Protein AF-A0A946CCI6-F1 (afdb_monomer_lite)

Radius of gyration: 19.86 Å; chains: 1; bounding box: 32×51×38 Å

Structure (mmCIF, N/CA/C/O backbone):
data_AF-A0A946CCI6-F1
#
_entry.id   AF-A0A946CCI6-F1
#
loop_
_atom_site.group_PDB
_atom_site.id
_atom_site.type_symbol
_atom_site.label_atom_id
_atom_site.label_alt_id
_atom_site.label_comp_id
_atom_site.label_asym_id
_atom_site.label_entity_id
_atom_site.label_seq_id
_atom_site.pdbx_PDB_ins_code
_atom_site.Cartn_x
_atom_site.Cartn_y
_atom_site.Cartn_z
_atom_site.occupancy
_atom_site.B_iso_or_equiv
_atom_site.auth_seq_id
_atom_site.auth_comp_id
_atom_site.auth_asym_id
_atom_site.auth_atom_id
_atom_site.pdbx_PDB_model_num
ATOM 1 N N . MET A 1 1 ? -10.062 13.308 -2.779 1.00 52.94 1 MET A N 1
ATOM 2 C CA . MET A 1 1 ? -9.031 13.117 -1.733 1.00 52.94 1 MET A CA 1
ATOM 3 C C . MET A 1 1 ? -9.449 11.915 -0.893 1.00 52.94 1 MET A C 1
ATOM 5 O O . MET A 1 1 ? -10.580 11.911 -0.428 1.00 52.94 1 MET A O 1
ATOM 9 N N . ARG A 1 2 ? -8.637 10.851 -0.785 1.00 69.31 2 ARG A N 1
ATOM 10 C CA . ARG A 1 2 ? -9.004 9.681 0.038 1.00 69.31 2 ARG A CA 1
ATOM 11 C C . ARG A 1 2 ? -8.829 10.054 1.510 1.00 69.31 2 ARG A C 1
ATOM 13 O O . ARG A 1 2 ? -7.710 10.068 2.008 1.00 69.31 2 ARG A O 1
ATOM 20 N N . GLY A 1 3 ? -9.931 10.432 2.149 1.00 76.44 3 GLY A N 1
ATOM 21 C CA . GLY A 1 3 ? -9.997 10.775 3.565 1.00 76.44 3 GLY A CA 1
ATOM 22 C C . GLY A 1 3 ? -10.417 9.592 4.434 1.00 76.44 3 GLY A C 1
ATOM 23 O O . GLY A 1 3 ? -10.756 8.508 3.943 1.00 76.44 3 GLY A O 1
ATOM 24 N N . VAL A 1 4 ? -10.383 9.821 5.741 1.00 84.56 4 VAL A N 1
ATOM 25 C CA . VAL A 1 4 ? -10.985 8.945 6.742 1.00 84.56 4 VAL A CA 1
ATOM 26 C C . VAL A 1 4 ? -11.963 9.788 7.541 1.00 84.56 4 VAL A C 1
ATOM 28 O O . VAL A 1 4 ? -11.573 10.829 8.062 1.00 84.56 4 VAL A O 1
ATOM 31 N N . ASP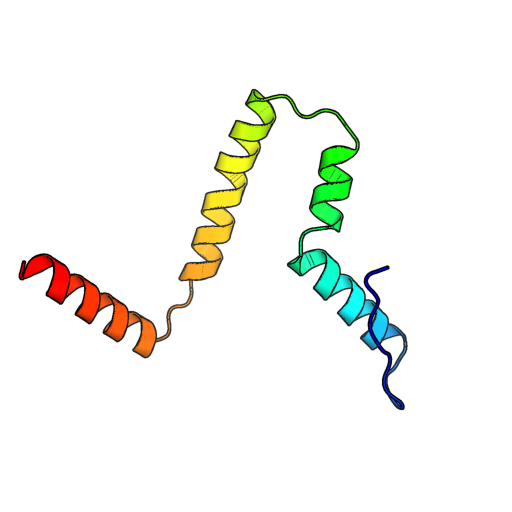 A 1 5 ? -13.206 9.329 7.650 1.00 87.06 5 ASP A N 1
ATOM 32 C CA . ASP A 1 5 ? -14.190 9.960 8.522 1.00 87.06 5 ASP A CA 1
ATOM 33 C C . ASP A 1 5 ? -13.810 9.723 9.988 1.00 87.06 5 ASP A C 1
ATOM 35 O O . ASP A 1 5 ? -13.537 8.588 10.418 1.00 87.06 5 ASP A O 1
ATOM 39 N N . VAL A 1 6 ? -13.749 10.817 10.746 1.00 86.31 6 VAL A N 1
ATOM 40 C CA . VAL A 1 6 ? -13.444 10.813 12.179 1.00 86.31 6 VAL A CA 1
ATOM 41 C C . VAL A 1 6 ? -14.754 10.658 12.939 1.00 86.31 6 VAL A C 1
ATOM 43 O O . VAL A 1 6 ? -15.684 11.437 12.737 1.00 86.31 6 VAL A O 1
ATOM 46 N N . LYS A 1 7 ? -14.847 9.640 13.798 1.00 83.69 7 LYS A N 1
ATOM 47 C CA . LYS A 1 7 ? -16.030 9.438 14.648 1.00 83.69 7 LYS A CA 1
ATOM 48 C C . LYS A 1 7 ? -15.917 10.265 15.931 1.00 83.69 7 LYS A C 1
ATOM 50 O O . LYS A 1 7 ? -14.812 10.518 16.411 1.00 83.69 7 LYS A O 1
ATOM 55 N N . SER A 1 8 ? -17.053 10.649 16.515 1.00 77.50 8 SER A N 1
ATOM 56 C CA . SER A 1 8 ? -17.068 11.311 17.823 1.00 77.50 8 SER A CA 1
ATOM 57 C C . SER A 1 8 ? -16.449 10.395 18.890 1.00 77.50 8 SER A C 1
ATOM 59 O O . SER A 1 8 ? -16.758 9.207 18.966 1.00 77.50 8 SER A O 1
ATOM 61 N N . GLY A 1 9 ? -15.514 10.936 19.677 1.00 82.25 9 GLY A N 1
ATOM 62 C CA . GLY A 1 9 ? -14.754 10.186 20.688 1.00 82.25 9 GLY A CA 1
ATOM 63 C C . GLY A 1 9 ? -13.478 9.501 20.178 1.00 82.25 9 GLY A C 1
ATOM 64 O O . GLY A 1 9 ? -12.765 8.873 20.960 1.00 82.25 9 GLY A O 1
ATOM 65 N N . GLU A 1 10 ? -13.146 9.622 18.892 1.0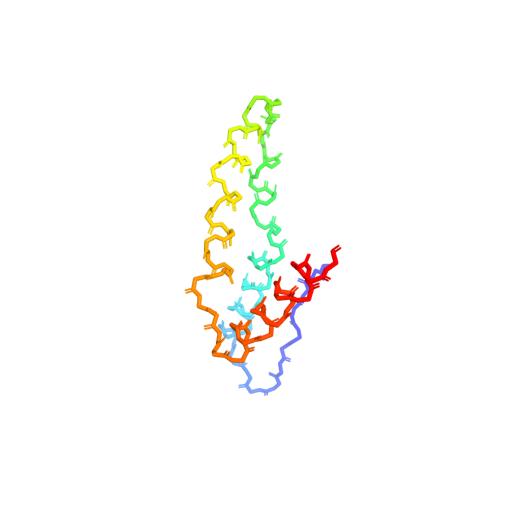0 80.19 10 GLU A N 1
ATOM 66 C CA . GLU A 1 10 ? -11.863 9.158 18.372 1.00 80.19 10 GLU A CA 1
ATOM 67 C C . GLU A 1 10 ? -10.774 10.225 18.544 1.00 80.19 10 GLU A C 1
ATOM 69 O O . GLU A 1 10 ? -10.947 11.377 18.149 1.00 80.19 10 GLU A O 1
ATOM 74 N N . SER A 1 11 ? -9.622 9.840 19.102 1.00 88.88 11 SER A N 1
ATOM 75 C CA . SER A 1 11 ? -8.464 10.732 19.151 1.00 88.88 11 SER A CA 1
ATOM 76 C C . SER A 1 11 ? -7.911 10.993 17.748 1.00 88.88 11 SER A C 1
ATOM 78 O O . SER A 1 11 ? -7.872 10.098 16.896 1.00 88.88 11 SER A O 1
ATOM 80 N N . VAL A 1 12 ? -7.422 12.213 17.524 1.00 87.50 12 VAL A N 1
ATOM 81 C CA . VAL A 1 12 ? -6.828 12.638 16.246 1.00 87.50 12 VAL A CA 1
ATOM 82 C C . VAL A 1 12 ? -5.729 11.668 15.792 1.00 87.50 12 VAL A C 1
ATOM 84 O O . VAL A 1 12 ? -5.701 11.261 14.631 1.00 87.50 12 VAL A O 1
ATOM 87 N N . ASP A 1 13 ? -4.890 11.194 16.716 1.00 90.06 13 ASP A N 1
ATOM 88 C CA . ASP A 1 13 ? -3.824 10.229 16.421 1.00 90.06 13 ASP A CA 1
ATOM 89 C C . ASP A 1 13 ? -4.342 8.906 15.856 1.00 90.06 13 ASP A C 1
ATOM 91 O O . ASP A 1 13 ? -3.735 8.317 14.956 1.00 90.06 13 ASP A O 1
ATOM 95 N N . ARG A 1 14 ? -5.481 8.420 16.361 1.00 90.88 14 ARG A N 1
ATOM 96 C CA . ARG A 1 14 ? -6.076 7.168 15.888 1.00 90.88 14 ARG A CA 1
ATOM 97 C C . ARG A 1 14 ? -6.615 7.340 14.467 1.00 90.88 14 ARG A C 1
ATOM 99 O O . ARG A 1 14 ? -6.358 6.476 13.624 1.00 90.88 14 ARG A O 1
ATOM 106 N N . ALA A 1 15 ? -7.246 8.476 14.172 1.00 91.00 15 ALA A N 1
ATOM 107 C CA . ALA A 1 15 ? -7.703 8.804 12.824 1.00 91.00 15 ALA A CA 1
ATOM 108 C C . ALA A 1 15 ? -6.530 8.927 11.833 1.00 91.00 15 ALA A C 1
ATOM 110 O O . ALA A 1 15 ? -6.562 8.328 10.754 1.00 91.00 15 ALA A O 1
ATOM 111 N N . LEU A 1 16 ? -5.450 9.614 12.225 1.00 90.56 16 LEU A N 1
ATOM 112 C CA . LEU A 1 16 ? -4.229 9.734 11.420 1.00 90.56 16 LEU A CA 1
ATOM 113 C C . LEU A 1 16 ? -3.570 8.372 11.169 1.00 90.56 16 LEU A C 1
ATOM 115 O O . LEU A 1 16 ? -3.141 8.080 10.050 1.00 90.56 16 LEU A O 1
ATOM 119 N N . LYS A 1 17 ? -3.540 7.498 12.181 1.00 92.00 17 LYS A N 1
ATOM 120 C CA . LYS A 1 17 ? -3.007 6.138 12.043 1.00 92.00 17 LYS A CA 1
ATOM 121 C C . LYS A 1 17 ? -3.827 5.312 11.052 1.00 92.00 17 LYS A C 1
ATOM 123 O O . LYS A 1 17 ? -3.236 4.651 10.201 1.00 92.00 17 LYS A O 1
ATOM 128 N N . ARG A 1 18 ? -5.164 5.390 11.102 1.00 91.06 18 ARG A N 1
ATOM 129 C CA . ARG A 1 18 ? -6.049 4.719 10.130 1.00 91.06 18 ARG A CA 1
ATOM 130 C C . ARG A 1 18 ? -5.828 5.236 8.714 1.00 91.06 18 ARG A C 1
ATOM 132 O O . ARG A 1 18 ? -5.710 4.429 7.793 1.00 91.06 18 ARG A O 1
ATOM 139 N N . LEU A 1 19 ? -5.727 6.554 8.543 1.00 91.19 19 LEU A N 1
ATOM 140 C CA . LEU A 1 19 ? -5.441 7.162 7.244 1.00 91.19 19 LEU A CA 1
ATOM 141 C C . LEU A 1 19 ? -4.117 6.639 6.682 1.00 91.19 19 LEU A C 1
ATOM 143 O O . LEU A 1 19 ? -4.083 6.153 5.552 1.00 91.19 19 LEU A O 1
ATOM 147 N N . LYS A 1 20 ? -3.053 6.647 7.490 1.00 91.62 20 LYS A N 1
ATOM 148 C CA . LYS A 1 20 ? -1.750 6.103 7.096 1.00 91.62 20 LYS A CA 1
ATOM 149 C C . LYS A 1 20 ? -1.849 4.627 6.697 1.00 91.62 20 LYS A C 1
ATOM 151 O O . LYS A 1 20 ? -1.431 4.270 5.601 1.00 91.62 20 LYS A O 1
ATOM 156 N N . THR A 1 21 ? -2.448 3.779 7.536 1.00 92.56 21 THR A N 1
ATOM 157 C CA . THR A 1 21 ? -2.601 2.346 7.239 1.00 92.56 21 THR A CA 1
ATOM 158 C C . THR A 1 21 ? -3.386 2.105 5.951 1.00 92.56 21 THR A C 1
ATOM 160 O O . THR A 1 21 ? -3.028 1.212 5.185 1.00 92.56 21 THR A O 1
ATOM 163 N N . LYS A 1 22 ? -4.415 2.910 5.665 1.00 91.06 22 LYS A N 1
ATOM 164 C CA . LYS A 1 22 ? -5.185 2.817 4.419 1.00 91.06 22 LYS A CA 1
ATOM 165 C C . LYS A 1 22 ? -4.313 3.134 3.200 1.00 91.06 22 LYS A C 1
ATOM 167 O O . LYS A 1 22 ? -4.282 2.353 2.253 1.00 91.06 22 LYS A O 1
ATOM 172 N N . LEU A 1 23 ? -3.541 4.220 3.262 1.00 91.38 23 LEU A N 1
ATOM 173 C CA . LEU A 1 23 ? -2.612 4.624 2.200 1.00 91.38 23 LEU A CA 1
ATOM 174 C C . LEU A 1 23 ? -1.480 3.607 1.971 1.00 91.38 23 LEU A C 1
ATOM 176 O O . LEU A 1 23 ? -1.087 3.384 0.824 1.00 91.38 23 LEU A O 1
ATOM 180 N N . ASP A 1 24 ? -0.983 2.984 3.042 1.00 89.44 24 ASP A N 1
ATOM 181 C CA . ASP A 1 24 ? 0.034 1.928 2.987 1.00 89.44 24 ASP A CA 1
ATOM 182 C C . ASP A 1 24 ? -0.536 0.629 2.392 1.00 89.44 24 ASP A C 1
ATOM 184 O O . ASP A 1 24 ? 0.107 -0.006 1.557 1.00 89.44 24 ASP A O 1
ATOM 188 N N . THR A 1 25 ? -1.768 0.258 2.763 1.00 88.62 25 THR A N 1
ATOM 189 C CA . THR A 1 25 ? -2.454 -0.947 2.257 1.00 88.62 25 THR A CA 1
ATOM 190 C C . THR A 1 25 ? -2.768 -0.829 0.766 1.00 88.62 25 THR A C 1
ATOM 192 O O . THR A 1 25 ? -2.546 -1.770 0.006 1.00 88.62 25 THR A O 1
ATOM 195 N N . GLU A 1 26 ? -3.238 0.341 0.330 1.00 88.50 26 GLU A N 1
ATOM 196 C CA . GLU A 1 26 ? -3.490 0.644 -1.083 1.00 88.50 26 GLU A CA 1
ATOM 197 C C . GLU A 1 26 ? -2.188 0.862 -1.881 1.00 88.50 26 GLU A C 1
ATOM 199 O O . GLU A 1 26 ? -2.209 0.893 -3.111 1.00 88.50 26 GLU A O 1
ATOM 204 N N . GLY A 1 27 ? -1.045 1.010 -1.200 1.00 89.38 27 GLY A N 1
ATOM 205 C CA . GLY A 1 27 ? 0.272 1.184 -1.813 1.00 89.38 27 GLY A CA 1
ATOM 206 C C . GLY A 1 27 ? 0.506 2.559 -2.445 1.00 89.38 27 GLY A C 1
ATOM 207 O O . GLY A 1 27 ? 1.468 2.725 -3.194 1.00 89.38 27 GLY A O 1
ATOM 208 N N . ILE A 1 28 ? -0.331 3.562 -2.151 1.00 89.44 28 ILE A N 1
ATOM 209 C CA . ILE A 1 28 ? -0.254 4.892 -2.783 1.00 89.44 28 ILE A CA 1
ATOM 210 C C . ILE A 1 28 ? 1.077 5.577 -2.467 1.00 89.44 28 ILE A C 1
ATOM 212 O O . ILE A 1 28 ? 1.712 6.142 -3.357 1.00 89.44 28 ILE A O 1
ATOM 216 N N . LEU A 1 29 ? 1.525 5.517 -1.210 1.00 89.56 29 LEU A N 1
ATOM 217 C CA . LEU A 1 29 ? 2.780 6.150 -0.791 1.00 89.56 29 LEU A CA 1
ATOM 218 C C . LEU A 1 29 ? 4.004 5.492 -1.443 1.00 89.56 29 LEU A C 1
ATOM 220 O O . LEU A 1 29 ? 4.966 6.178 -1.799 1.00 89.56 29 LEU A O 1
ATOM 224 N N . GLU A 1 30 ? 3.966 4.170 -1.625 1.00 89.19 30 GLU A N 1
ATOM 225 C CA . GLU A 1 30 ? 5.003 3.424 -2.343 1.00 89.19 30 GLU A CA 1
ATOM 226 C C . GLU A 1 30 ? 5.020 3.823 -3.825 1.00 89.19 30 GLU A C 1
ATOM 228 O O . GLU A 1 30 ? 6.080 4.117 -4.377 1.00 89.19 30 GLU A O 1
ATOM 233 N N . GLU A 1 31 ? 3.845 3.926 -4.444 1.00 90.31 31 GLU A N 1
ATOM 234 C CA . GLU A 1 31 ? 3.689 4.284 -5.851 1.00 90.31 31 GLU A CA 1
ATOM 235 C C . GLU A 1 31 ? 4.136 5.727 -6.140 1.00 90.31 31 GLU A C 1
ATOM 237 O O . GLU A 1 31 ? 4.860 5.965 -7.107 1.00 90.31 31 GLU A O 1
ATOM 242 N N . MET A 1 32 ? 3.800 6.686 -5.271 1.00 91.81 32 MET A N 1
ATOM 243 C CA . MET A 1 32 ? 4.285 8.067 -5.384 1.00 91.81 32 MET A CA 1
ATOM 244 C C . MET A 1 32 ? 5.799 8.171 -5.201 1.00 91.81 32 MET A C 1
ATOM 246 O O . MET A 1 32 ? 6.465 8.901 -5.934 1.00 91.81 32 MET A O 1
ATOM 250 N N . ARG A 1 33 ? 6.379 7.415 -4.258 1.00 91.19 33 ARG A N 1
ATOM 251 C CA . ARG A 1 33 ? 7.840 7.354 -4.104 1.00 91.19 33 ARG A CA 1
ATOM 252 C C . ARG A 1 33 ? 8.504 6.742 -5.33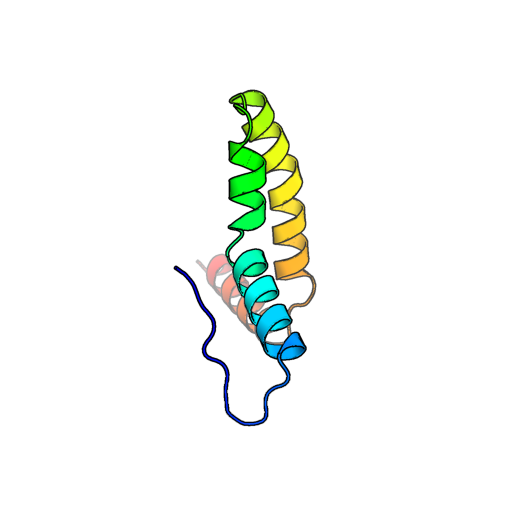9 1.00 91.19 33 ARG A C 1
ATOM 254 O O . ARG A 1 33 ? 9.553 7.229 -5.738 1.00 91.19 33 ARG A O 1
ATOM 261 N N . ARG A 1 34 ? 7.890 5.731 -5.956 1.00 90.75 34 ARG A N 1
ATOM 262 C CA . ARG A 1 34 ? 8.408 5.067 -7.160 1.00 90.75 34 ARG A CA 1
ATOM 263 C C . ARG A 1 34 ? 8.351 5.953 -8.403 1.00 90.75 34 ARG A C 1
ATOM 265 O O . ARG A 1 34 ? 9.269 5.905 -9.205 1.00 90.75 34 ARG A O 1
ATOM 272 N N . ARG A 1 35 ? 7.294 6.756 -8.561 1.00 91.75 35 ARG A N 1
ATOM 273 C CA . ARG A 1 35 ? 7.107 7.653 -9.718 1.00 91.75 35 ARG A CA 1
ATOM 274 C C . ARG A 1 35 ? 7.862 8.980 -9.615 1.00 91.75 35 ARG A C 1
ATOM 276 O O . ARG A 1 35 ? 7.824 9.755 -10.562 1.00 91.75 35 ARG A O 1
ATOM 283 N N . ARG A 1 36 ? 8.541 9.248 -8.491 1.00 92.69 36 ARG A N 1
ATOM 284 C CA . ARG A 1 36 ? 9.353 10.465 -8.309 1.00 92.69 36 ARG A CA 1
ATOM 285 C C . ARG A 1 36 ? 10.519 10.557 -9.292 1.00 92.69 36 ARG A C 1
ATOM 287 O O . ARG A 1 3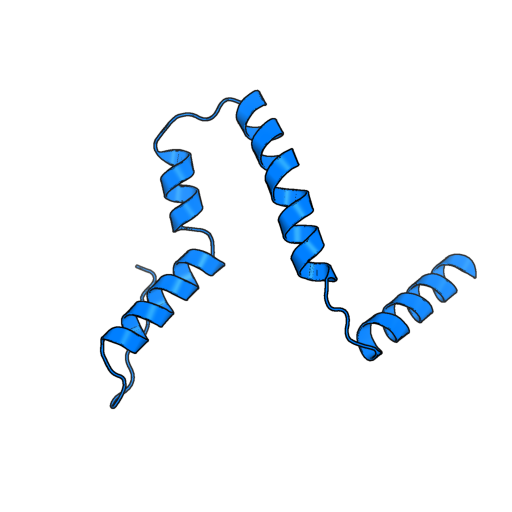6 ? 10.931 11.658 -9.630 1.00 92.69 36 ARG A O 1
ATOM 294 N N . SER A 1 37 ? 11.039 9.418 -9.733 1.00 91.00 37 SER A N 1
ATOM 295 C CA . SER A 1 37 ? 12.065 9.323 -10.767 1.00 91.00 37 SER A CA 1
ATOM 296 C C . SER A 1 37 ? 11.655 8.292 -11.813 1.00 91.00 37 SER A C 1
ATOM 298 O O . SER A 1 37 ? 10.859 7.390 -11.544 1.00 91.00 37 SER A O 1
ATOM 300 N N . HIS A 1 38 ? 12.195 8.426 -13.022 1.00 91.81 38 HIS A N 1
ATOM 301 C CA . HIS A 1 38 ? 11.992 7.437 -14.072 1.00 91.81 38 HIS A CA 1
ATOM 302 C C . HIS A 1 38 ? 12.594 6.079 -13.655 1.00 91.81 38 HIS A C 1
ATOM 304 O O . HIS A 1 38 ? 13.733 6.015 -13.200 1.00 91.81 38 HIS A O 1
ATOM 310 N N . GLU A 1 39 ? 11.826 4.998 -13.817 1.00 90.75 39 GLU A N 1
ATOM 311 C CA . GLU A 1 39 ? 12.251 3.612 -13.569 1.00 90.75 39 GLU A CA 1
ATOM 312 C C . GLU A 1 39 ? 12.422 2.907 -14.919 1.00 90.75 39 GLU A C 1
ATOM 314 O O . GLU A 1 39 ? 11.450 2.776 -15.673 1.00 90.75 39 GLU A O 1
ATOM 319 N N . SER A 1 40 ? 13.636 2.431 -15.217 1.00 94.31 40 SER A N 1
ATOM 320 C CA . SER A 1 40 ? 13.895 1.671 -16.442 1.00 94.31 40 SER A CA 1
ATOM 321 C C . SER A 1 40 ? 13.152 0.326 -16.436 1.00 94.31 40 SER A C 1
ATOM 323 O O . SER A 1 40 ? 12.753 -0.201 -15.391 1.00 94.31 40 SER A O 1
ATOM 325 N N . THR A 1 41 ? 12.961 -0.277 -17.612 1.00 93.25 41 THR A N 1
ATOM 326 C CA . THR A 1 41 ? 12.316 -1.598 -17.727 1.00 93.25 41 THR A CA 1
ATOM 327 C C . THR A 1 41 ? 13.087 -2.682 -16.964 1.00 93.25 41 THR A C 1
ATOM 329 O O . THR A 1 41 ? 12.467 -3.576 -16.383 1.00 93.25 41 THR A O 1
ATOM 332 N N . ILE A 1 42 ? 14.418 -2.571 -16.904 1.00 94.44 42 ILE A N 1
ATOM 333 C CA . ILE A 1 42 ? 15.288 -3.488 -16.160 1.00 94.44 42 ILE A CA 1
ATOM 334 C C . ILE A 1 42 ? 15.068 -3.319 -14.651 1.00 94.44 42 ILE A C 1
ATOM 336 O O . ILE A 1 42 ? 14.770 -4.295 -13.961 1.00 94.44 42 ILE A O 1
ATOM 340 N N . ASP A 1 43 ? 15.094 -2.084 -14.144 1.00 92.44 43 ASP A N 1
ATOM 341 C CA . ASP A 1 43 ? 14.868 -1.802 -12.717 1.00 92.44 43 ASP A CA 1
ATOM 342 C C . ASP A 1 43 ? 13.481 -2.266 -12.262 1.00 92.44 43 ASP A C 1
ATOM 344 O O . ASP A 1 43 ? 13.317 -2.857 -11.188 1.00 92.44 43 ASP A O 1
ATOM 348 N N . ARG A 1 44 ? 12.480 -2.097 -13.133 1.00 92.50 44 ARG A N 1
ATOM 349 C CA . ARG A 1 44 ? 11.123 -2.604 -12.921 1.00 92.50 44 ARG A CA 1
ATOM 350 C C . ARG A 1 44 ? 11.101 -4.122 -12.765 1.00 92.50 44 ARG A C 1
ATOM 352 O O . ARG A 1 44 ? 10.382 -4.628 -11.895 1.00 92.50 44 ARG A O 1
ATOM 359 N N . ALA A 1 45 ? 11.838 -4.849 -13.604 1.00 93.50 45 ALA A N 1
ATOM 360 C CA . ALA A 1 45 ? 11.927 -6.305 -13.538 1.00 93.50 45 ALA A CA 1
ATOM 361 C C . ALA A 1 45 ? 12.610 -6.757 -12.238 1.00 93.50 45 ALA A C 1
ATOM 363 O O . ALA A 1 45 ? 12.042 -7.570 -11.503 1.00 93.50 45 ALA A O 1
ATOM 364 N N . ILE A 1 46 ? 13.749 -6.147 -11.890 1.00 93.31 46 ILE A N 1
ATOM 365 C CA . ILE A 1 46 ? 14.489 -6.410 -10.643 1.00 93.31 46 ILE A CA 1
ATOM 366 C C . ILE A 1 46 ? 13.594 -6.171 -9.421 1.00 93.31 46 ILE A C 1
ATOM 368 O O . ILE A 1 46 ? 13.514 -7.001 -8.508 1.00 93.31 46 ILE A O 1
ATOM 372 N N . ARG A 1 47 ? 12.852 -5.059 -9.400 1.00 92.44 47 ARG A N 1
ATOM 373 C CA . ARG A 1 47 ? 11.924 -4.745 -8.310 1.00 92.44 47 ARG A CA 1
ATOM 374 C C . ARG A 1 47 ? 10.825 -5.794 -8.184 1.00 92.44 47 ARG A C 1
ATOM 376 O O . ARG A 1 47 ? 10.566 -6.245 -7.068 1.00 92.44 47 ARG A O 1
ATOM 383 N N . LYS A 1 48 ? 10.174 -6.179 -9.289 1.00 92.31 48 LYS A N 1
ATOM 384 C CA . LYS A 1 48 ? 9.110 -7.199 -9.276 1.00 92.31 48 LYS A CA 1
ATOM 385 C C . LYS A 1 48 ? 9.629 -8.540 -8.760 1.00 92.31 48 LYS A C 1
ATOM 387 O O . LYS A 1 48 ? 8.986 -9.131 -7.893 1.00 92.31 48 LYS A O 1
ATOM 392 N N . ALA A 1 49 ? 10.803 -8.967 -9.225 1.00 93.56 49 ALA A N 1
ATOM 393 C CA . ALA A 1 49 ? 11.453 -10.189 -8.761 1.00 93.56 49 ALA A CA 1
ATOM 394 C C . ALA A 1 49 ? 11.750 -10.149 -7.252 1.00 93.56 49 ALA A C 1
ATOM 396 O O . ALA A 1 49 ? 11.628 -11.160 -6.569 1.00 93.56 49 ALA A O 1
ATOM 397 N N . ARG A 1 50 ? 12.065 -8.973 -6.695 1.00 91.56 50 ARG A N 1
ATOM 398 C CA . ARG A 1 50 ? 12.342 -8.808 -5.261 1.00 91.56 50 ARG A CA 1
ATOM 399 C C . ARG A 1 50 ? 11.088 -8.732 -4.384 1.00 91.56 50 ARG A C 1
ATOM 401 O O . ARG A 1 50 ? 11.106 -9.227 -3.256 1.00 91.56 50 ARG A O 1
ATOM 408 N N . THR A 1 51 ? 10.022 -8.066 -4.833 1.00 90.19 51 THR A N 1
ATOM 409 C CA . THR A 1 51 ? 8.841 -7.789 -3.991 1.00 90.19 51 THR A CA 1
ATOM 410 C C . THR A 1 51 ? 7.763 -8.866 -4.081 1.00 90.19 51 THR A C 1
ATOM 412 O O . THR A 1 51 ? 7.140 -9.168 -3.059 1.00 90.19 51 THR A O 1
ATOM 415 N N . ALA A 1 52 ? 7.560 -9.482 -5.250 1.00 90.06 52 ALA A N 1
ATOM 416 C CA . ALA A 1 52 ? 6.517 -10.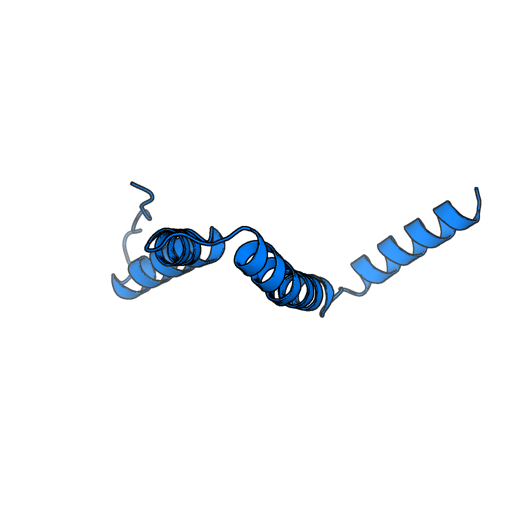491 -5.438 1.00 90.06 52 ALA A CA 1
ATOM 417 C C . ALA A 1 52 ? 6.705 -11.731 -4.540 1.00 90.06 52 ALA A C 1
ATOM 419 O O . ALA A 1 52 ? 5.742 -12.101 -3.864 1.00 90.06 52 ALA A O 1
ATOM 420 N N . PRO A 1 53 ? 7.914 -12.321 -4.403 1.00 91.06 53 PRO A N 1
ATOM 421 C CA . PRO A 1 53 ? 8.114 -13.480 -3.531 1.00 91.06 53 PRO A CA 1
ATOM 422 C C . PRO A 1 53 ? 7.876 -13.148 -2.059 1.00 91.06 53 PRO A C 1
ATOM 424 O O . PRO A 1 53 ? 7.298 -13.949 -1.331 1.00 91.06 53 PRO A O 1
ATOM 427 N N . LYS A 1 54 ? 8.262 -11.943 -1.618 1.00 88.38 54 LYS A N 1
ATOM 428 C CA . LYS A 1 54 ? 8.055 -11.493 -0.233 1.00 88.38 54 LYS A CA 1
ATOM 429 C C . LYS A 1 54 ? 6.567 -11.356 0.090 1.00 88.38 54 LYS A C 1
ATOM 431 O O . LYS A 1 54 ? 6.121 -11.877 1.109 1.00 88.38 54 LYS A O 1
ATOM 436 N N . ARG A 1 55 ? 5.794 -10.712 -0.794 1.00 85.56 55 ARG A N 1
ATOM 437 C CA . ARG A 1 55 ? 4.335 -10.575 -0.638 1.00 85.56 55 ARG A CA 1
ATOM 438 C C . ARG A 1 55 ? 3.638 -11.936 -0.680 1.00 85.56 55 ARG A C 1
ATOM 440 O O . ARG A 1 55 ? 2.781 -12.203 0.158 1.00 85.56 55 ARG A O 1
ATOM 447 N N . ASN A 1 56 ? 4.049 -12.813 -1.597 1.00 87.94 56 ASN A N 1
ATOM 448 C CA . ASN A 1 56 ? 3.502 -14.164 -1.707 1.00 87.94 56 ASN A CA 1
ATOM 449 C C . ASN A 1 56 ? 3.799 -14.995 -0.448 1.00 87.94 56 ASN A C 1
ATOM 451 O O . ASN A 1 56 ? 2.901 -15.623 0.104 1.00 87.94 56 ASN A O 1
ATOM 455 N N . LYS A 1 57 ? 5.033 -14.923 0.069 1.00 88.31 57 LYS A N 1
ATOM 456 C CA . LYS A 1 57 ? 5.432 -15.606 1.303 1.00 88.31 57 LYS A CA 1
ATOM 457 C C . LYS A 1 57 ? 4.575 -15.171 2.482 1.00 88.31 57 LYS A C 1
ATOM 459 O O . LYS A 1 57 ? 4.081 -16.032 3.185 1.00 88.31 57 LYS A O 1
ATOM 464 N N . VAL A 1 58 ? 4.371 -13.867 2.690 1.00 86.38 58 VAL A N 1
ATOM 465 C CA . VAL A 1 58 ? 3.541 -13.362 3.801 1.00 86.38 58 VAL A CA 1
ATOM 466 C C . VAL A 1 58 ? 2.086 -13.810 3.660 1.00 86.38 58 VAL A C 1
ATOM 468 O O . VAL A 1 58 ? 1.513 -14.285 4.635 1.00 86.38 58 VAL A O 1
ATOM 471 N N . ARG A 1 59 ? 1.515 -13.730 2.450 1.00 83.56 59 ARG A N 1
ATOM 472 C CA . ARG A 1 59 ? 0.131 -14.143 2.168 1.00 83.56 59 ARG A CA 1
ATOM 473 C C . ARG A 1 59 ? -0.137 -15.612 2.507 1.00 83.56 59 ARG A C 1
ATOM 475 O O . ARG A 1 59 ? -1.229 -15.929 2.955 1.00 83.56 59 ARG A O 1
ATOM 482 N N . TRP A 1 60 ? 0.837 -16.493 2.287 1.00 82.88 60 TRP A N 1
ATOM 483 C CA . TRP A 1 60 ? 0.684 -17.932 2.527 1.00 82.88 60 TRP A CA 1
ATOM 484 C C . TRP A 1 60 ? 1.434 -18.438 3.760 1.00 82.88 60 TRP A C 1
ATOM 486 O O . TRP A 1 60 ? 1.474 -19.643 3.987 1.00 82.88 60 TRP A O 1
ATOM 496 N N . ARG A 1 61 ? 2.034 -17.544 4.560 1.00 81.12 61 ARG A N 1
ATOM 497 C CA . ARG A 1 61 ? 2.837 -17.927 5.732 1.00 81.12 61 ARG A CA 1
ATOM 498 C C . ARG A 1 61 ? 2.001 -18.610 6.808 1.00 81.12 61 ARG A C 1
ATOM 500 O O . ARG A 1 61 ? 2.507 -19.492 7.487 1.00 81.12 61 ARG A O 1
ATOM 507 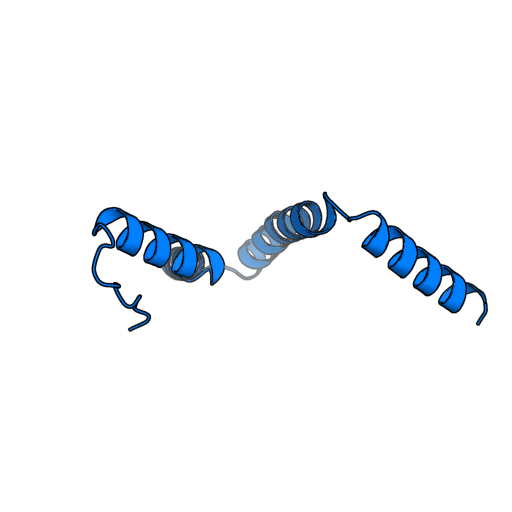N N . PHE A 1 62 ? 0.754 -18.181 6.961 1.00 76.25 62 PHE A N 1
ATOM 508 C CA . PHE A 1 62 ? -0.170 -18.687 7.966 1.00 76.25 62 PHE A CA 1
ATOM 509 C C . PHE A 1 62 ? -1.467 -19.087 7.263 1.00 76.25 62 PHE A C 1
ATOM 511 O O . PHE A 1 62 ? -2.344 -18.252 7.052 1.00 76.25 62 PHE A O 1
ATOM 518 N N . ARG A 1 63 ? -1.561 -20.350 6.833 1.00 79.62 63 ARG A N 1
ATOM 519 C CA . ARG A 1 63 ? -2.844 -20.954 6.445 1.00 79.62 63 ARG A CA 1
ATOM 520 C C . ARG A 1 63 ? -3.526 -21.487 7.699 1.00 79.62 63 ARG A C 1
ATOM 522 O O . ARG A 1 63 ? -2.869 -22.138 8.505 1.00 79.62 63 ARG A O 1
ATOM 529 N N . SER A 1 64 ? -4.823 -21.229 7.847 1.00 80.31 64 SER A N 1
ATOM 530 C CA . SER A 1 64 ? -5.636 -21.923 8.851 1.00 80.31 64 SER A CA 1
ATOM 531 C C . SER A 1 64 ? -5.820 -23.392 8.462 1.00 80.31 64 SER A C 1
ATOM 533 O O . SER A 1 64 ? -5.799 -23.720 7.276 1.00 80.31 64 SER A O 1
ATOM 535 N N . GLU A 1 65 ? -6.065 -24.268 9.435 1.00 77.62 65 GLU A N 1
ATOM 536 C CA . GLU A 1 65 ? -6.344 -25.696 9.201 1.00 77.62 65 GLU A CA 1
ATOM 537 C C . GLU A 1 65 ? -7.490 -25.898 8.199 1.00 77.62 65 GLU A C 1
ATOM 539 O O . GLU A 1 65 ? -7.383 -26.699 7.274 1.00 77.62 65 GLU A O 1
ATOM 544 N N . SER A 1 66 ? -8.534 -25.067 8.283 1.00 78.50 66 SER A N 1
ATOM 545 C CA . SER A 1 66 ? -9.628 -25.045 7.306 1.00 78.50 66 SER A CA 1
ATOM 546 C C . SER A 1 66 ? -9.162 -24.701 5.885 1.00 78.50 66 SER A C 1
ATOM 548 O O . SER A 1 66 ? -9.588 -25.336 4.922 1.00 78.50 66 SER A O 1
ATOM 550 N N . GLN A 1 67 ? -8.251 -23.736 5.721 1.00 77.44 67 GLN A N 1
ATOM 551 C CA . GLN A 1 67 ? -7.679 -23.387 4.417 1.00 77.44 67 GLN A CA 1
ATOM 552 C C . GLN A 1 67 ? -6.736 -24.466 3.881 1.00 77.44 67 GLN A C 1
ATOM 554 O O . GLN A 1 67 ? -6.623 -24.609 2.663 1.00 77.44 67 GLN A O 1
ATOM 559 N N . VAL A 1 68 ? -6.058 -25.208 4.760 1.00 80.75 68 VAL A N 1
ATOM 560 C CA . VAL A 1 68 ? -5.247 -26.370 4.374 1.00 80.75 68 VAL A CA 1
ATOM 561 C C . VAL A 1 68 ? -6.156 -27.487 3.866 1.00 80.75 68 VAL A C 1
ATOM 563 O O . VAL A 1 68 ? -5.982 -27.904 2.725 1.00 80.75 68 VAL A O 1
ATOM 566 N N . ALA A 1 69 ? -7.192 -27.859 4.623 1.00 79.00 69 ALA A N 1
ATOM 567 C CA . ALA A 1 69 ? -8.149 -28.897 4.234 1.00 79.00 69 ALA A CA 1
ATOM 568 C C . ALA A 1 69 ? -8.844 -28.581 2.898 1.00 79.00 69 ALA A C 1
ATOM 570 O O . ALA A 1 69 ? -8.923 -29.426 2.008 1.00 79.00 69 ALA A O 1
ATOM 571 N N . THR A 1 70 ? -9.277 -27.329 2.703 1.00 80.94 70 THR A N 1
ATOM 572 C CA . THR A 1 70 ? -9.896 -26.901 1.435 1.00 80.94 70 THR A CA 1
ATOM 573 C C . THR A 1 70 ? -8.903 -26.959 0.262 1.00 80.94 70 THR A C 1
ATOM 575 O O . THR A 1 70 ? -9.271 -27.318 -0.856 1.00 80.94 70 THR A O 1
ATOM 578 N N . ALA A 1 71 ? -7.628 -26.619 0.495 1.00 81.19 71 ALA A N 1
ATOM 579 C CA . ALA A 1 71 ? -6.589 -26.685 -0.533 1.00 81.19 71 ALA A CA 1
ATOM 580 C C . ALA A 1 71 ? -6.194 -28.129 -0.881 1.00 81.19 71 ALA A C 1
ATOM 582 O O . ALA A 1 71 ? -5.897 -28.412 -2.041 1.00 81.19 71 ALA A O 1
ATOM 583 N N . GLU A 1 72 ? -6.195 -29.032 0.098 1.00 81.75 72 GLU A N 1
ATOM 584 C CA . GLU A 1 72 ? -5.940 -30.459 -0.098 1.00 81.75 72 GLU A CA 1
ATOM 585 C C . GLU A 1 72 ? -7.089 -31.139 -0.840 1.00 81.75 72 GLU A C 1
ATOM 587 O O . GLU A 1 72 ? -6.831 -31.843 -1.813 1.00 81.75 72 GLU A O 1
ATOM 592 N N . ALA A 1 73 ? -8.343 -30.838 -0.487 1.00 79.19 73 ALA A N 1
ATOM 593 C CA . ALA A 1 73 ? -9.518 -31.306 -1.221 1.00 79.19 73 ALA A CA 1
ATOM 594 C C . ALA A 1 73 ? -9.496 -30.846 -2.692 1.00 79.19 73 ALA A C 1
ATOM 596 O O . ALA A 1 73 ? -9.707 -31.646 -3.603 1.00 79.19 73 ALA A O 1
ATOM 597 N N . ALA A 1 74 ? -9.149 -29.579 -2.947 1.00 82.56 74 ALA A N 1
ATOM 598 C CA . ALA A 1 74 ? -9.005 -29.055 -4.307 1.00 82.56 74 ALA A CA 1
ATOM 599 C C . ALA A 1 74 ? -7.836 -29.694 -5.084 1.00 82.56 74 ALA A C 1
ATOM 601 O O . ALA A 1 74 ? -7.909 -29.846 -6.304 1.00 82.56 74 ALA A O 1
ATOM 602 N N . LYS A 1 75 ? -6.747 -30.069 -4.398 1.00 83.88 75 LYS A N 1
ATOM 603 C CA . LYS A 1 75 ? -5.610 -30.776 -5.004 1.00 83.88 75 LYS A CA 1
ATOM 604 C C . LYS A 1 75 ? -5.957 -32.235 -5.315 1.00 83.88 75 LYS A C 1
ATOM 606 O O . LYS A 1 75 ? -5.572 -32.721 -6.370 1.00 83.88 75 LYS A O 1
ATOM 611 N N . ALA A 1 76 ? -6.701 -32.903 -4.435 1.00 82.56 76 ALA A N 1
ATOM 612 C CA . ALA A 1 76 ? -7.189 -34.262 -4.647 1.00 82.56 76 ALA A CA 1
ATOM 613 C C . ALA A 1 76 ? -8.158 -34.335 -5.837 1.00 82.56 76 ALA A C 1
ATOM 615 O O . ALA A 1 76 ? -7.994 -35.201 -6.687 1.00 82.56 76 ALA A O 1
ATOM 616 N N . ALA A 1 77 ? -9.084 -33.376 -5.957 1.00 80.88 77 ALA A N 1
ATOM 617 C CA . ALA A 1 77 ? -10.008 -33.293 -7.090 1.00 80.88 77 ALA A CA 1
ATOM 618 C C . ALA A 1 77 ? -9.290 -33.120 -8.442 1.00 80.88 77 ALA A C 1
ATOM 620 O O . ALA A 1 77 ? -9.663 -33.760 -9.412 1.00 80.88 77 ALA A O 1
ATOM 621 N N . ARG A 1 78 ? -8.220 -32.312 -8.498 1.00 82.19 78 ARG A N 1
ATOM 622 C CA . ARG A 1 78 ? -7.403 -32.129 -9.715 1.00 82.19 78 ARG A CA 1
ATOM 623 C C . ARG A 1 78 ? -6.559 -33.334 -10.115 1.00 82.19 78 ARG A C 1
ATOM 625 O O . ARG A 1 78 ? -6.125 -33.391 -11.252 1.00 82.19 78 ARG A O 1
ATOM 632 N N . ASN A 1 79 ? -6.245 -34.217 -9.174 1.00 80.69 79 ASN A N 1
ATOM 633 C CA . ASN A 1 79 ? -5.457 -35.419 -9.447 1.00 80.69 79 ASN A CA 1
ATOM 634 C C . ASN A 1 79 ? -6.343 -36.627 -9.796 1.00 80.69 79 ASN A C 1
ATOM 636 O O . ASN A 1 79 ? -5.812 -37.677 -10.143 1.00 80.69 79 ASN A O 1
ATOM 640 N N . ALA A 1 80 ? -7.660 -36.502 -9.610 1.00 72.38 80 ALA A N 1
ATOM 641 C CA . ALA A 1 80 ? -8.650 -37.527 -9.928 1.00 72.38 80 ALA A CA 1
ATOM 642 C C . ALA A 1 80 ? -9.259 -37.358 -11.336 1.00 72.38 80 ALA A C 1
ATOM 644 O O . ALA A 1 80 ? -10.003 -38.233 -11.772 1.00 72.38 80 ALA A O 1
ATOM 645 N N . GLU A 1 81 ? -8.951 -36.244 -12.007 1.00 55.09 81 GLU A N 1
ATOM 646 C CA . GLU A 1 81 ? -9.217 -35.962 -13.427 1.00 55.09 81 GLU A CA 1
ATOM 647 C C . GLU A 1 81 ? -7.975 -36.307 -14.262 1.00 55.09 81 GLU A C 1
ATOM 649 O O . GLU A 1 81 ? -8.147 -36.895 -15.352 1.00 55.09 81 GLU A O 1
#

Sequence (81 aa):
MRGVDVKSGESVDRALKRLKTKLDTEGILEEMRRRRSHESTIDRAIRKARTAPKRNKVRWRFRSESQVATAEAAKAARNAE

Secondary structure (DSSP, 8-state):
----PPPTT--HHHHHHHHHHHHHHTTHHHHHHHHTS---HHHHHHHHHHHHHHHHHHHHSS--HHHHHHHHHHHHHHH--

pLDDT: mean 85.9, std 7.62, range [52.94, 94.44]

Foldseek 3Di:
DDAFDDDPPDDPVVRVVVVVVVCVVVCVVVVVVVVPDDADPVNVVVVCVVVVVVVVCVVPVDDDPVNVVVVVVVVVVVVVD

=== Feature glossary ===
Feature key, reading from the visual/contextual features back to the raw sequence:

Rendered structure images. Structure images are PyMOL renders from six orthogonal camera directions. Cartoon representation draws helices as coils and strands as arrows; sticks shows the backbone as bonds; surface shows the solvent-excluded envelope. Rainbow coloring maps sequence position to hue (blue→red, N→C); chain coloring assigns a distinct color per polypeptide.

Contact-map, Ramachandran, and PAE plots. Three diagnostic plots accompany the record. The Cα contact map visualizes the tertiary structure as a 2D adjacency matrix (8 Å cutoff, sequence-local contacts suppressed). The Ramachandran plot shows the distribution of backbone (φ, ψ) torsions, with points in the α and β basins reflecting secondary structure content. The PAE plot shows AlphaFold's inter-residue confidence as a color matrix.

InterPro / GO / CATH / organism. The annotation block draws on four external resources. InterPro: which protein families and domains the sequence belongs to. GO: standardized terms for what the protein does, what process it participates in, and where in the cell it acts. CATH: which structural fold it has in the CATH hierarchy. Organism: the species of origin.

Nearest PDB structures. Structural nearest neighbors (via Foldseek easy-search vs the PDB). Reported per hit: target PDB id, E-value, and alignment TM-score. A TM-score above ~0.5 is the conventional threshold for 'same fold'.

Predicted aligned error. Predicted aligned error is AlphaFold's pairwise confidence. Unlike pLDDT (per-residue), PAE is per-residue-pair and captures whether two parts of the structure are correctly placed relative to each other. Units are ångströms of expected positional error.

Solvent-accessible surface area. SASA measures how much of the protein is reachable by solvent. It is computed by rolling a water-sized probe over the atomic surface and summing the exposed area (Å²). Per-residue SASA distinguishes core (buried, low SASA) from surface (exposed, high SASA) residues; total SASA is a whole-molecule size measure.

B-factor. Crystallographic B-factors measure how much each atom's electron density is smeared out, in Å². They rise in mobile loops and surface residues and fall in the buried interior. In AlphaFold models this column is repurposed to hold pLDDT instead.

pLDDT. For AlphaFold models, the B-factor field carries pLDDT — the model's own estimate of local accuracy on a 0–100 scale. Regions with pLDDT<50 should be treated as essentially unmodeled; they often correspond to intrinsically disordered segments.

Backbone torsions (φ/ψ). φ (phi) and ψ (psi) are the two rotatable backbone dihedrals per residue: φ is the C(i-1)–N–Cα–C torsion, ψ is the N–Cα–C–N(i+1) torsion, both in degrees on (−180°, 180°]. α-helical residues cluster near (−60°, −45°); β-strand residues near (−120°, +130°). A Ramachandran plot is simply a scatter of (φ, ψ) for every residue.

Radius of gyration, Cα contacts, bounding box. Radius of gyration (Rg) is the root-mean-square distance of Cα atoms from their centroid — a single number for overall size and compactness. A globular domain of N residues has Rg ≈ 2.2·N^0.38 Å; an extended or disordered chain has a much larger Rg. The Cα contact count is the number of residue pairs whose Cα atoms are within 8 Å and are more than four positions apart in sequence — a standard proxy for tertiary packing density. The bounding box is the smallest axis-aligned box enclosing all Cα atoms.

Secondary structure (3-state, P-SEA). Three-state secondary structure (P-SEA) collapses the eight DSSP classes into helix (a), strand (b), and coil (c). P-SEA assigns these from Cα geometry alone — distances and angles — without requiring backbone oxygens, so it works on any Cα trace.

Secondary structure (8-state, DSSP). Secondary structure is the local, repeating backbone conformation. DSSP classifies it into eight states by reading the hydrogen-bond network: three helix types (H, G, I), two β types (E, B), two non-regular types (T, S), and unstructured coil (-).

Foldseek 3Di. The Foldseek 3Di string encodes local tertiary geometry as a 20-letter alphabet — one character per residue — derived from the relative positions of nearby Cα atoms. Unlike the amino-acid sequence, 3Di is a direct function of the 3D structure, so two proteins with the same fold have similar 3Di strings even at low sequence identity.

mmCIF coordinates. Structure coordinates are given as an mmCIF _atom_site loop: one row per atom with element, residue name, chain id, sequence number, and x/y/z position in Å. Only the four main-chain atoms per residue are included here; side chains are omitted to keep the record compact.

Sequence. This is the polypeptide sequence — one letter per residue, N-terminus first. Length ranges from a few dozen residues for small domains to over a thousand for large multi-domain proteins.